Protein AF-A0A931P9I8-F1 (afdb_monomer_lite)

Sequence (130 aa):
MKKLKLADMLIGTLLILICTIMGLVKRNGQYIFTAYFIVGGWQLISMIAHLFLKKKYIRIPSRKTYEVILLILLATGLLCFGLAYLDIPIFWYYLYLMLFLPPLLAIFYHFICYKEYQLLAKKELIHLKN

Secondary structure (DSSP, 8-state):
-HHHHHHHHHHHHHHHHHHHHHHHHH--HHHHHHHHHHHHHHHHHHHHHHHHTGGGSPPPHHHHHHHHHHHHHHHHHHHHHHHHTTT-THHHHHHHHTTTHHHHHHHHHHHHHHHHHHHHHHHHHHTT--

Structure (mmCIF, N/CA/C/O backbone):
data_AF-A0A931P9I8-F1
#
_entry.id   AF-A0A931P9I8-F1
#
loop_
_atom_site.group_PDB
_atom_site.id
_atom_site.type_symbol
_atom_site.label_atom_id
_atom_site.label_alt_id
_atom_site.label_comp_id
_atom_site.label_asym_id
_atom_site.label_entity_id
_atom_site.label_seq_id
_atom_site.pdbx_PDB_ins_code
_atom_site.Cartn_x
_atom_site.Cartn_y
_atom_site.Cartn_z
_atom_site.occupancy
_atom_site.B_iso_or_equiv
_atom_site.auth_seq_id
_atom_site.auth_comp_id
_atom_site.auth_asym_id
_atom_site.auth_atom_id
_atom_site.pdbx_PDB_model_num
ATOM 1 N N . MET A 1 1 ? -18.088 -0.280 10.637 1.00 68.06 1 MET A N 1
ATOM 2 C CA . MET A 1 1 ? -16.605 -0.218 10.654 1.00 68.06 1 MET A CA 1
ATOM 3 C C . MET A 1 1 ? -15.946 -1.591 10.634 1.00 68.06 1 MET A C 1
ATOM 5 O O . MET A 1 1 ? -15.088 -1.791 9.791 1.00 68.06 1 MET A O 1
ATOM 9 N N . LYS A 1 2 ? -16.361 -2.555 11.474 1.00 74.00 2 LYS A N 1
ATOM 10 C CA . LYS A 1 2 ? -15.861 -3.944 11.399 1.00 74.00 2 LYS A CA 1
ATOM 11 C C . LYS A 1 2 ? -16.052 -4.578 10.020 1.00 74.00 2 LYS A C 1
ATOM 13 O O . LYS A 1 2 ? -15.088 -5.051 9.445 1.00 74.00 2 LYS A O 1
ATOM 18 N N . LYS A 1 3 ? -17.268 -4.481 9.465 1.00 81.19 3 LYS A N 1
ATOM 19 C CA . LYS A 1 3 ? -17.589 -4.967 8.111 1.00 81.19 3 LYS A CA 1
ATOM 20 C C . LYS A 1 3 ? -16.714 -4.330 7.027 1.00 81.19 3 LYS A C 1
ATOM 22 O O . LYS A 1 3 ? -16.295 -5.027 6.125 1.00 81.19 3 LYS A O 1
ATOM 27 N N . LEU A 1 4 ? -16.402 -3.035 7.152 1.00 82.00 4 LEU A N 1
ATOM 28 C CA . LEU A 1 4 ? -15.550 -2.324 6.194 1.00 82.00 4 LEU A CA 1
ATOM 29 C C . LEU A 1 4 ? -14.091 -2.784 6.291 1.00 82.00 4 LEU A C 1
ATOM 31 O O . LEU A 1 4 ? -13.494 -3.071 5.267 1.00 82.00 4 LEU A O 1
ATOM 35 N N . LYS A 1 5 ? -13.540 -2.934 7.505 1.00 81.56 5 LYS A N 1
ATOM 36 C CA . LYS A 1 5 ? -12.187 -3.488 7.696 1.00 81.56 5 LYS A CA 1
ATOM 37 C C . LYS A 1 5 ? -12.086 -4.939 7.250 1.00 81.56 5 LYS A C 1
ATOM 39 O O . LYS A 1 5 ? -11.100 -5.316 6.637 1.00 81.56 5 LYS A O 1
ATOM 44 N N . LEU A 1 6 ? -13.108 -5.737 7.548 1.00 84.62 6 LEU A N 1
ATOM 45 C CA . LEU A 1 6 ? -13.178 -7.124 7.117 1.00 84.62 6 LEU A CA 1
ATOM 46 C C . LEU A 1 6 ? -13.259 -7.213 5.589 1.00 84.62 6 LEU A C 1
ATOM 48 O O . LEU A 1 6 ? -12.488 -7.953 4.998 1.00 84.62 6 LEU A O 1
ATOM 52 N N . ALA A 1 7 ? -14.136 -6.428 4.956 1.00 87.50 7 ALA A N 1
ATOM 53 C CA . ALA A 1 7 ? -14.240 -6.359 3.501 1.00 87.50 7 ALA A CA 1
ATOM 54 C C . ALA A 1 7 ? -12.915 -5.923 2.870 1.00 87.50 7 ALA A C 1
ATOM 56 O O . ALA A 1 7 ? -12.455 -6.555 1.933 1.00 87.50 7 ALA A O 1
ATOM 57 N N . ASP A 1 8 ? -12.265 -4.902 3.419 1.00 87.50 8 ASP A N 1
ATOM 58 C CA . ASP A 1 8 ? -10.979 -4.417 2.932 1.00 87.50 8 ASP A CA 1
ATOM 59 C C . ASP A 1 8 ? -9.850 -5.453 3.076 1.00 87.50 8 ASP A C 1
ATOM 61 O O . ASP A 1 8 ? -9.088 -5.671 2.136 1.00 87.50 8 ASP A O 1
ATOM 65 N N . MET A 1 9 ? -9.785 -6.157 4.211 1.00 87.19 9 MET A N 1
ATOM 66 C CA . MET A 1 9 ? -8.858 -7.276 4.398 1.00 87.19 9 MET A CA 1
ATOM 67 C C . MET A 1 9 ? -9.132 -8.404 3.402 1.00 87.19 9 MET A C 1
ATOM 69 O O . MET A 1 9 ? -8.193 -8.897 2.786 1.00 87.19 9 MET A O 1
ATOM 73 N N . LEU A 1 10 ? -10.396 -8.802 3.230 1.00 90.25 10 LEU A N 1
ATOM 74 C CA . LEU A 1 10 ? -10.786 -9.885 2.326 1.00 90.25 10 LEU A CA 1
ATOM 75 C C . LEU A 1 10 ? -10.510 -9.527 0.866 1.00 90.25 10 LEU A C 1
ATOM 77 O O . LEU A 1 10 ? -9.894 -10.320 0.162 1.00 90.25 10 LEU A O 1
ATOM 81 N N . ILE A 1 11 ? -10.917 -8.335 0.422 1.00 91.56 11 ILE A N 1
ATOM 82 C CA . ILE A 1 11 ? -10.667 -7.851 -0.940 1.00 91.56 11 ILE A CA 1
ATOM 83 C C . ILE A 1 11 ? -9.161 -7.752 -1.178 1.00 91.56 11 ILE A C 1
ATOM 85 O O . ILE A 1 11 ? -8.683 -8.268 -2.182 1.00 91.56 11 ILE A O 1
ATOM 89 N N . GLY A 1 12 ? -8.397 -7.179 -0.244 1.00 89.88 12 GLY A N 1
ATOM 90 C CA . GLY A 1 12 ? -6.941 -7.101 -0.357 1.00 89.88 12 GLY A CA 1
ATOM 91 C C . GLY A 1 12 ? -6.285 -8.480 -0.477 1.00 89.88 12 GLY A C 1
ATOM 92 O O . GLY A 1 12 ? -5.467 -8.696 -1.369 1.00 89.88 12 GLY A O 1
ATOM 93 N N . THR A 1 13 ? -6.676 -9.438 0.366 1.00 89.62 13 THR A N 1
ATOM 94 C CA . THR A 1 13 ? -6.157 -10.813 0.313 1.00 89.62 13 THR A CA 1
ATOM 95 C C . THR A 1 13 ? -6.543 -11.528 -0.984 1.00 89.62 13 THR A C 1
ATOM 97 O O . THR A 1 13 ? -5.692 -12.180 -1.589 1.00 89.62 13 THR A O 1
ATOM 100 N N . LEU A 1 14 ? -7.789 -11.383 -1.442 1.00 92.56 14 LEU A N 1
ATOM 101 C CA . LEU A 1 14 ? -8.260 -11.964 -2.703 1.00 92.56 14 LEU A CA 1
ATOM 102 C C . LEU A 1 14 ? -7.532 -11.366 -3.907 1.00 92.56 14 LEU A C 1
ATOM 104 O O . LEU A 1 14 ? -7.100 -12.116 -4.778 1.00 92.56 14 LEU A O 1
ATOM 108 N N . LEU A 1 15 ? -7.348 -10.044 -3.941 1.00 91.44 15 LEU A N 1
ATOM 109 C CA . LEU A 1 15 ? -6.610 -9.369 -5.007 1.00 91.44 15 LEU A CA 1
ATOM 110 C C . LEU A 1 15 ? -5.173 -9.877 -5.088 1.00 91.44 15 LEU A C 1
ATOM 112 O O . LEU A 1 15 ? -4.728 -10.214 -6.181 1.00 91.44 15 LEU A O 1
ATOM 116 N N . ILE A 1 16 ? -4.475 -9.990 -3.954 1.00 90.44 16 ILE A N 1
ATOM 117 C CA . ILE A 1 16 ? -3.107 -10.526 -3.914 1.00 90.44 16 ILE A CA 1
ATOM 118 C C . ILE A 1 16 ? -3.085 -11.964 -4.443 1.00 90.44 16 ILE A C 1
ATOM 120 O O . ILE A 1 16 ? -2.317 -12.253 -5.353 1.00 90.44 16 ILE A O 1
ATOM 124 N N . LEU A 1 17 ? -3.960 -12.844 -3.943 1.00 91.06 17 LEU A N 1
ATOM 125 C CA . LEU A 1 17 ? -4.025 -14.246 -4.376 1.00 91.06 17 LEU A CA 1
ATOM 126 C C . LEU A 1 17 ? -4.288 -14.383 -5.878 1.00 91.06 17 LEU A C 1
ATOM 128 O O . LEU A 1 17 ? -3.538 -15.068 -6.571 1.00 91.06 17 LEU A O 1
ATOM 132 N N . ILE A 1 18 ? -5.329 -13.719 -6.386 1.00 91.25 18 ILE A N 1
ATOM 133 C CA . ILE A 1 18 ? -5.708 -13.775 -7.803 1.00 91.25 18 ILE A CA 1
ATOM 134 C C . ILE A 1 18 ? -4.563 -13.249 -8.669 1.00 91.25 18 ILE A C 1
ATOM 136 O O . ILE A 1 18 ? -4.162 -13.910 -9.625 1.00 91.25 18 ILE A O 1
ATOM 140 N N . CYS A 1 19 ? -3.992 -12.099 -8.309 1.00 89.00 19 CYS A N 1
ATOM 141 C CA . CYS A 1 19 ? -2.889 -11.492 -9.043 1.00 89.00 19 CYS A CA 1
ATOM 142 C C . CYS A 1 19 ? -1.638 -12.381 -9.062 1.00 89.00 19 CYS A C 1
ATOM 144 O O . CYS A 1 19 ? -1.020 -12.548 -10.115 1.00 89.00 19 CYS A O 1
ATOM 146 N N . THR A 1 20 ? -1.279 -12.991 -7.929 1.00 86.94 20 THR A N 1
ATOM 147 C CA . THR A 1 20 ? -0.145 -13.920 -7.840 1.00 86.94 20 THR A CA 1
ATOM 148 C C . THR A 1 20 ? -0.382 -15.162 -8.696 1.00 86.94 20 THR A C 1
ATOM 150 O O . THR A 1 20 ? 0.490 -15.526 -9.485 1.00 86.94 20 THR A O 1
ATOM 153 N N . ILE A 1 21 ? -1.562 -15.783 -8.609 1.00 90.12 21 ILE A N 1
ATOM 154 C CA . ILE A 1 21 ? -1.907 -16.962 -9.419 1.00 90.12 21 ILE A CA 1
ATOM 155 C C . ILE A 1 21 ? -1.862 -16.614 -10.910 1.00 90.12 21 ILE A C 1
ATOM 157 O O . ILE A 1 21 ? -1.233 -17.327 -11.691 1.00 90.12 21 ILE A O 1
ATOM 161 N N . MET A 1 22 ? -2.470 -15.496 -11.316 1.00 88.19 22 MET A N 1
ATOM 162 C CA . MET A 1 22 ? -2.462 -15.052 -12.712 1.00 88.19 22 MET A CA 1
ATOM 163 C C . MET A 1 22 ? -1.043 -14.802 -13.231 1.00 88.19 22 MET A C 1
ATOM 165 O O . MET A 1 22 ? -0.721 -15.237 -14.339 1.00 88.19 22 MET A O 1
ATOM 169 N N . GLY A 1 23 ? -0.188 -14.155 -12.433 1.00 85.69 23 GLY A N 1
ATOM 170 C CA . GLY A 1 23 ? 1.216 -13.926 -12.777 1.00 85.69 23 GLY A CA 1
ATOM 171 C C . GLY A 1 23 ? 1.990 -15.230 -12.988 1.00 85.69 23 GLY A C 1
ATOM 172 O O . GLY A 1 23 ? 2.711 -15.365 -13.978 1.00 85.69 23 GLY A O 1
ATOM 173 N N . LEU A 1 24 ? 1.784 -16.221 -12.114 1.00 86.25 24 LEU A N 1
ATOM 174 C CA . LEU A 1 24 ? 2.440 -17.530 -12.202 1.00 86.25 24 LEU A CA 1
ATOM 175 C C . LEU A 1 24 ? 1.946 -18.375 -13.386 1.00 86.25 24 LEU A C 1
ATOM 177 O O . LEU A 1 24 ? 2.750 -19.062 -14.019 1.00 86.25 24 LEU A O 1
ATOM 181 N N . VAL A 1 25 ? 0.648 -18.321 -13.703 1.00 90.94 25 VAL A N 1
ATOM 182 C CA . VAL A 1 25 ? 0.042 -19.104 -14.795 1.00 90.94 25 VAL A CA 1
ATOM 183 C C . VAL A 1 25 ? 0.383 -18.517 -16.162 1.00 90.94 25 VAL A C 1
ATOM 185 O O . VAL A 1 25 ? 0.758 -19.254 -17.071 1.00 90.94 25 VAL A O 1
ATOM 188 N N . LYS A 1 26 ? 0.250 -17.196 -16.336 1.00 88.81 26 LYS A N 1
ATOM 189 C CA . LYS A 1 26 ? 0.452 -16.550 -17.643 1.00 88.81 26 LYS A CA 1
ATOM 190 C C . LYS A 1 26 ? 1.925 -16.293 -17.967 1.00 88.81 26 LYS A C 1
ATOM 192 O O . LYS A 1 26 ? 2.235 -16.138 -19.143 1.00 88.81 26 LYS A O 1
ATOM 197 N N . ARG A 1 27 ? 2.812 -16.239 -16.957 1.00 82.50 27 ARG A N 1
ATOM 198 C CA . ARG A 1 27 ? 4.274 -16.027 -17.085 1.00 82.50 27 ARG A CA 1
ATOM 199 C C . ARG A 1 27 ? 4.676 -14.864 -18.008 1.00 82.50 27 ARG A C 1
ATOM 201 O O . ARG A 1 27 ? 5.750 -14.874 -18.596 1.00 82.50 27 ARG A O 1
ATOM 208 N N . ASN A 1 28 ? 3.816 -13.858 -18.137 1.00 84.44 28 ASN A N 1
ATOM 209 C CA . ASN A 1 28 ? 4.058 -12.666 -18.941 1.00 84.44 28 ASN A CA 1
ATOM 210 C C . ASN A 1 28 ? 4.156 -11.460 -17.996 1.00 84.44 28 ASN A C 1
ATOM 212 O O . ASN A 1 28 ? 3.278 -11.246 -17.155 1.00 84.44 28 ASN A O 1
ATOM 216 N N . GLY A 1 29 ? 5.231 -10.679 -18.146 1.00 80.62 29 GLY A N 1
ATOM 217 C CA . GLY A 1 29 ? 5.532 -9.513 -17.315 1.00 80.62 29 GLY A CA 1
ATOM 218 C C . GLY A 1 29 ? 4.425 -8.455 -17.294 1.00 80.62 29 GLY A C 1
ATOM 219 O O . GLY A 1 29 ? 4.253 -7.791 -16.274 1.00 80.62 29 GLY A O 1
ATOM 220 N N . GLN A 1 30 ? 3.605 -8.355 -18.347 1.00 86.69 30 GLN A N 1
ATOM 221 C CA . GLN A 1 30 ? 2.449 -7.451 -18.368 1.00 86.69 30 GLN A CA 1
ATOM 222 C C . GLN A 1 30 ? 1.446 -7.761 -17.252 1.00 86.69 30 GLN A C 1
ATOM 224 O O . GLN A 1 30 ? 0.977 -6.843 -16.588 1.00 86.69 30 GLN A O 1
ATOM 229 N N . TYR A 1 31 ? 1.162 -9.039 -16.979 1.00 85.56 31 TYR A N 1
ATOM 230 C CA . TYR A 1 31 ? 0.220 -9.415 -15.917 1.00 85.56 31 TYR A CA 1
ATOM 231 C C . TYR A 1 31 ? 0.768 -9.102 -14.527 1.00 85.56 31 TYR A C 1
ATOM 233 O O . TYR A 1 31 ? 0.004 -8.719 -13.645 1.00 85.56 31 TYR A O 1
ATOM 241 N N . ILE A 1 32 ? 2.085 -9.228 -14.339 1.00 83.75 32 ILE A N 1
ATOM 242 C CA . ILE A 1 32 ? 2.751 -8.834 -13.093 1.00 83.75 32 ILE A CA 1
ATOM 243 C C . ILE A 1 32 ? 2.612 -7.321 -12.910 1.00 83.75 32 ILE A C 1
ATOM 245 O O . ILE A 1 32 ? 2.190 -6.867 -11.851 1.00 83.75 32 ILE A O 1
ATOM 249 N N . PHE A 1 33 ? 2.877 -6.533 -13.951 1.00 85.62 33 PHE A N 1
ATOM 250 C CA . PHE A 1 33 ? 2.725 -5.080 -13.896 1.00 85.62 33 PHE A CA 1
ATOM 251 C C . PHE A 1 33 ? 1.281 -4.650 -13.589 1.00 85.62 33 PHE A C 1
ATOM 253 O O . PHE A 1 33 ? 1.048 -3.837 -12.693 1.00 85.62 33 PHE A O 1
ATOM 260 N N . THR A 1 34 ? 0.294 -5.243 -14.267 1.00 87.75 34 THR A N 1
ATOM 261 C CA . THR A 1 34 ? -1.129 -4.991 -13.998 1.00 87.75 34 THR A CA 1
ATOM 262 C C . THR A 1 34 ? -1.511 -5.372 -12.566 1.00 87.75 34 THR A C 1
ATOM 264 O O . THR A 1 34 ? -2.218 -4.617 -11.902 1.00 87.75 34 THR A O 1
ATOM 267 N N . ALA A 1 35 ? -1.005 -6.496 -12.055 1.00 88.12 35 ALA A N 1
ATOM 268 C CA . ALA A 1 35 ? -1.204 -6.914 -10.670 1.00 88.12 35 ALA A CA 1
ATOM 269 C C . ALA A 1 35 ? -0.697 -5.873 -9.660 1.00 88.12 35 ALA A C 1
ATOM 271 O O . ALA A 1 35 ? -1.414 -5.542 -8.714 1.00 88.12 35 ALA A O 1
ATOM 272 N N . TYR A 1 36 ? 0.498 -5.313 -9.878 1.00 87.00 36 TYR A N 1
ATOM 273 C CA . TYR A 1 36 ? 1.042 -4.247 -9.030 1.00 87.00 36 TYR A CA 1
ATOM 274 C C . TYR A 1 36 ? 0.141 -3.012 -9.009 1.00 87.00 36 TYR A C 1
ATOM 276 O O . TYR A 1 36 ? -0.147 -2.483 -7.935 1.00 87.00 36 TYR A O 1
ATOM 284 N N . PHE A 1 37 ? -0.356 -2.587 -10.172 1.00 88.38 37 PHE A N 1
ATOM 285 C CA . PHE A 1 37 ? -1.274 -1.452 -10.267 1.00 88.38 37 PHE A CA 1
ATOM 286 C C . PHE A 1 37 ? -2.601 -1.704 -9.552 1.00 88.38 37 PHE A C 1
ATOM 288 O O . PHE A 1 37 ? -3.080 -0.831 -8.829 1.00 88.38 37 PHE A O 1
ATOM 295 N N . ILE A 1 38 ? -3.185 -2.892 -9.713 1.00 91.12 38 ILE A N 1
ATOM 296 C CA . ILE A 1 38 ? -4.464 -3.238 -9.083 1.00 91.12 38 ILE A CA 1
ATOM 297 C C . ILE A 1 38 ? -4.312 -3.314 -7.560 1.00 91.12 38 ILE A C 1
ATOM 299 O O . ILE A 1 38 ? -5.069 -2.671 -6.831 1.00 91.12 38 ILE A O 1
ATOM 303 N N . VAL A 1 39 ? -3.326 -4.069 -7.064 1.00 90.88 39 VAL A N 1
ATOM 304 C CA . VAL A 1 39 ? -3.115 -4.254 -5.619 1.00 90.88 39 VAL A CA 1
ATOM 305 C C . VAL A 1 39 ? -2.686 -2.940 -4.961 1.00 90.88 39 VAL A C 1
ATOM 307 O O . VAL A 1 39 ? -3.249 -2.559 -3.934 1.00 90.88 39 VAL A O 1
ATOM 310 N N . GLY A 1 40 ? -1.738 -2.214 -5.559 1.00 88.62 40 GLY A N 1
ATOM 311 C CA . GLY A 1 40 ? -1.272 -0.922 -5.049 1.00 88.62 40 GLY A CA 1
ATOM 312 C C . GLY A 1 40 ? -2.349 0.165 -5.111 1.00 88.62 40 GLY A C 1
ATOM 313 O O . GLY A 1 40 ? -2.536 0.915 -4.152 1.00 88.62 40 GLY A O 1
ATOM 314 N N . GLY A 1 41 ? -3.129 0.209 -6.194 1.00 89.81 41 GLY A N 1
ATOM 315 C CA . GLY A 1 41 ? -4.276 1.107 -6.324 1.00 89.81 41 GLY A CA 1
ATOM 316 C C . GLY A 1 41 ? -5.331 0.842 -5.252 1.00 89.81 41 GLY A C 1
ATOM 317 O O . GLY A 1 41 ? -5.799 1.780 -4.602 1.00 89.81 41 GLY A O 1
ATOM 318 N N . TRP A 1 42 ? -5.643 -0.430 -4.983 1.00 92.00 42 TRP A N 1
ATOM 319 C CA . TRP A 1 42 ? -6.546 -0.795 -3.891 1.00 92.00 42 TRP A CA 1
ATOM 320 C C . TRP A 1 42 ? -6.017 -0.346 -2.522 1.00 92.00 42 TRP A C 1
ATOM 322 O O . TRP A 1 42 ? -6.774 0.219 -1.732 1.00 92.00 42 TRP A O 1
ATOM 332 N N . GLN A 1 43 ? -4.719 -0.520 -2.246 1.00 89.62 43 GLN A N 1
ATOM 333 C CA . GLN A 1 43 ? -4.100 -0.048 -0.999 1.00 89.62 43 GLN A CA 1
ATOM 334 C C . GLN A 1 43 ? -4.248 1.468 -0.813 1.00 89.62 43 GLN A C 1
ATOM 336 O O . GLN A 1 43 ? -4.573 1.916 0.290 1.00 89.62 43 GLN A O 1
ATOM 341 N N . LEU A 1 44 ? -4.062 2.258 -1.875 1.00 89.25 44 LEU A N 1
ATOM 342 C CA . LEU A 1 44 ? -4.240 3.714 -1.843 1.00 89.25 44 LEU A CA 1
ATOM 343 C C . LEU A 1 44 ? -5.701 4.112 -1.614 1.00 89.25 44 LEU A C 1
ATOM 345 O O . LEU A 1 44 ? -5.982 4.929 -0.735 1.00 89.25 44 LEU A O 1
ATOM 349 N N . ILE A 1 45 ? -6.641 3.511 -2.349 1.00 91.69 45 ILE A N 1
ATOM 350 C CA . ILE A 1 45 ? -8.081 3.769 -2.183 1.00 91.69 45 ILE A CA 1
ATOM 351 C C . ILE A 1 45 ? -8.512 3.435 -0.755 1.00 91.69 45 ILE A C 1
ATOM 353 O O . ILE A 1 45 ? -9.191 4.225 -0.095 1.00 91.69 45 ILE A O 1
ATOM 357 N N . SER A 1 46 ? -8.070 2.286 -0.249 1.00 88.62 46 SER A N 1
ATOM 358 C CA . SER A 1 46 ? -8.366 1.842 1.104 1.00 88.62 46 SER A CA 1
ATOM 359 C C . SER A 1 46 ? -7.792 2.783 2.164 1.00 88.62 46 SER A C 1
ATOM 361 O O . SER A 1 46 ? -8.488 3.155 3.117 1.00 88.62 46 SER A O 1
ATOM 363 N N . MET A 1 47 ? -6.549 3.238 1.983 1.00 87.56 47 MET A N 1
ATOM 364 C CA . MET A 1 47 ? -5.928 4.241 2.845 1.00 87.56 47 MET A CA 1
ATOM 365 C C . MET A 1 47 ? -6.766 5.525 2.890 1.00 87.56 47 MET A C 1
ATOM 367 O O . MET A 1 47 ? -7.092 6.009 3.977 1.00 87.56 47 MET A O 1
ATOM 371 N N . ILE A 1 48 ? -7.163 6.045 1.727 1.00 88.81 48 ILE A N 1
ATOM 372 C CA . ILE A 1 48 ? -7.976 7.261 1.602 1.00 88.81 48 ILE A CA 1
ATOM 373 C C . ILE A 1 48 ? -9.334 7.081 2.296 1.00 88.81 48 ILE A C 1
ATOM 375 O O . ILE A 1 48 ? -9.722 7.915 3.119 1.00 88.81 48 ILE A O 1
ATOM 379 N N . ALA A 1 49 ? -10.026 5.965 2.059 1.00 87.75 49 ALA A N 1
ATOM 380 C CA . ALA A 1 49 ? -11.292 5.656 2.723 1.00 87.75 49 ALA A CA 1
ATOM 381 C C . ALA A 1 49 ? -11.151 5.657 4.260 1.00 87.75 49 ALA A C 1
ATOM 383 O O . ALA A 1 49 ? -11.996 6.195 4.983 1.00 87.75 49 ALA A O 1
ATOM 384 N N . HIS A 1 50 ? -10.049 5.114 4.780 1.00 83.19 50 HIS A N 1
ATOM 385 C CA . HIS A 1 50 ? -9.767 5.087 6.215 1.00 83.19 50 HIS A CA 1
ATOM 386 C C . HIS A 1 50 ? -9.363 6.444 6.807 1.00 83.19 50 HIS A C 1
ATOM 388 O O . HIS A 1 50 ? -9.592 6.661 8.005 1.00 83.19 50 HIS A O 1
ATOM 394 N N . LEU A 1 51 ? -8.795 7.353 6.009 1.00 83.56 51 LEU A N 1
ATOM 395 C CA . LEU A 1 51 ? -8.513 8.732 6.418 1.00 83.56 51 LEU A CA 1
ATOM 396 C C . LEU A 1 51 ? -9.810 9.517 6.642 1.00 83.56 51 LEU A C 1
ATOM 398 O O . LEU A 1 51 ? -9.965 10.144 7.693 1.00 83.56 51 LEU A O 1
ATOM 402 N N . PHE A 1 52 ? -10.782 9.406 5.733 1.00 84.44 52 PHE A N 1
ATOM 403 C CA . PHE A 1 52 ? -12.089 10.060 5.888 1.00 84.44 52 PHE A CA 1
ATOM 404 C C . PHE A 1 52 ? -12.898 9.511 7.072 1.00 84.44 52 PHE A C 1
ATOM 406 O O . PHE A 1 52 ? -13.672 10.230 7.703 1.00 84.44 52 PHE A O 1
ATOM 413 N N 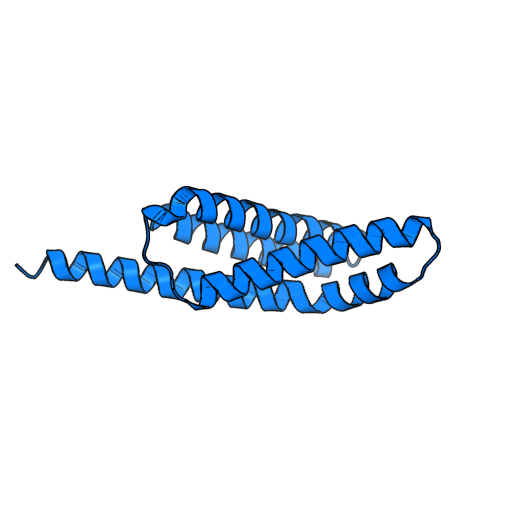. LEU A 1 53 ? -12.682 8.246 7.438 1.00 82.19 53 LEU A N 1
ATOM 414 C CA . LEU A 1 53 ? -13.390 7.592 8.541 1.00 82.19 53 LEU A CA 1
ATOM 415 C C . LEU A 1 53 ? -12.638 7.652 9.883 1.00 82.19 53 LEU A C 1
ATOM 417 O O . LEU A 1 53 ? -13.079 7.021 10.846 1.00 82.19 53 LEU A O 1
ATOM 421 N N . LYS A 1 54 ? -11.536 8.414 9.986 1.00 71.81 54 LYS A N 1
ATOM 422 C CA . LYS A 1 54 ? -10.625 8.455 11.152 1.00 71.81 54 LYS A CA 1
ATOM 423 C C . LYS A 1 54 ? -11.323 8.689 12.498 1.00 71.81 54 LYS A C 1
ATOM 425 O O . LYS A 1 54 ? -10.897 8.131 13.502 1.00 71.81 54 LYS A O 1
ATOM 430 N N . LYS A 1 55 ? -12.414 9.465 12.531 1.00 67.19 55 LYS A N 1
ATOM 431 C CA . LYS A 1 55 ? -13.182 9.746 13.763 1.00 67.19 55 LYS A CA 1
ATOM 432 C C . LYS A 1 55 ? -14.016 8.554 14.268 1.00 67.19 55 LYS A C 1
ATOM 434 O O . LYS A 1 55 ? -14.527 8.611 15.379 1.00 67.19 55 LYS A O 1
ATOM 439 N N . LYS A 1 56 ? -14.178 7.485 13.476 1.00 69.62 56 LYS A N 1
ATOM 440 C CA . LYS A 1 56 ? -15.105 6.370 13.759 1.00 69.62 56 LYS A CA 1
ATOM 441 C C . LYS A 1 56 ? -14.427 5.069 14.223 1.00 69.62 56 LYS A C 1
ATOM 443 O O . LYS A 1 56 ? -15.110 4.050 14.316 1.00 69.62 56 LYS A O 1
ATOM 448 N N . TYR A 1 57 ? -13.113 5.039 14.477 1.00 72.50 57 TYR A N 1
ATOM 449 C CA . TYR A 1 57 ? -12.429 3.811 14.914 1.00 72.50 57 TYR A CA 1
ATOM 450 C C . TYR A 1 57 ? -11.177 4.044 15.770 1.00 72.50 57 TYR A C 1
ATOM 452 O O . TYR A 1 57 ? -10.572 5.111 15.752 1.00 72.50 57 TYR A O 1
ATOM 460 N N . ILE A 1 58 ? -10.783 2.998 16.503 1.00 75.50 58 ILE A N 1
ATOM 461 C CA . ILE A 1 58 ? -9.544 2.955 17.286 1.00 75.50 58 ILE A CA 1
ATOM 462 C C . ILE A 1 58 ? -8.382 2.751 16.323 1.00 75.50 58 ILE A C 1
ATOM 464 O O . ILE A 1 58 ? -8.308 1.727 15.637 1.00 75.50 58 ILE A O 1
ATOM 468 N N . ARG A 1 59 ? -7.499 3.742 16.269 1.00 78.44 59 ARG A N 1
ATOM 469 C CA . ARG A 1 59 ? -6.351 3.771 15.375 1.00 78.44 59 ARG A CA 1
ATOM 470 C C . ARG A 1 59 ? -5.107 3.361 16.149 1.00 78.44 59 ARG A C 1
ATOM 472 O O . ARG A 1 59 ? -4.770 4.002 17.142 1.00 78.44 59 ARG A O 1
ATOM 479 N N . ILE A 1 60 ? -4.431 2.306 15.703 1.00 87.44 60 ILE A N 1
ATOM 480 C CA . ILE A 1 60 ? -3.154 1.917 16.314 1.00 87.44 60 ILE A CA 1
ATOM 481 C C . ILE A 1 60 ? -2.021 2.826 15.807 1.00 87.44 60 ILE A C 1
ATOM 483 O O . ILE A 1 60 ? -2.084 3.289 14.662 1.00 87.44 60 ILE A O 1
ATOM 487 N N . PRO A 1 61 ? -0.971 3.087 16.611 1.00 86.19 61 PRO A N 1
ATOM 488 C CA . PRO A 1 61 ? 0.124 3.978 16.217 1.00 86.19 61 PRO A CA 1
ATOM 489 C C . PRO A 1 61 ? 0.790 3.584 14.891 1.00 86.19 61 PRO A C 1
ATOM 491 O O . PRO A 1 61 ? 1.059 4.446 14.054 1.00 86.19 61 PRO A O 1
ATOM 494 N N . SER A 1 62 ? 0.950 2.280 14.644 1.00 89.44 62 SER A N 1
ATOM 495 C CA . SER A 1 62 ? 1.548 1.728 13.420 1.00 89.44 62 SER A CA 1
ATOM 496 C C . SER A 1 62 ? 0.792 2.086 12.136 1.00 89.44 62 SER A C 1
ATOM 498 O O . SER A 1 62 ? 1.409 2.145 11.073 1.00 89.44 62 SER A O 1
ATOM 500 N N . ARG A 1 63 ? -0.506 2.422 12.207 1.00 89.00 63 ARG A N 1
ATOM 501 C CA . ARG A 1 63 ? -1.264 2.907 11.041 1.00 89.00 63 ARG A CA 1
ATOM 502 C C . ARG A 1 63 ? -0.748 4.254 10.539 1.00 89.00 63 ARG A C 1
ATOM 504 O O . ARG A 1 63 ? -0.728 4.482 9.337 1.00 89.00 63 ARG A O 1
ATOM 511 N N . LYS A 1 64 ? -0.298 5.147 11.432 1.00 88.94 64 LYS A N 1
ATOM 512 C CA . LYS A 1 64 ? 0.322 6.418 11.015 1.00 88.94 64 LYS A CA 1
ATOM 513 C C . LYS A 1 64 ? 1.624 6.166 10.258 1.00 88.94 64 LYS A C 1
ATOM 515 O O . LYS A 1 64 ? 1.828 6.784 9.223 1.00 88.94 64 LYS A O 1
ATOM 520 N N . THR A 1 65 ? 2.453 5.243 10.736 1.00 91.38 65 THR A N 1
ATOM 521 C CA . THR A 1 65 ? 3.701 4.871 10.061 1.00 91.38 65 THR A CA 1
ATOM 522 C C . THR A 1 65 ? 3.433 4.300 8.670 1.00 91.38 65 THR A C 1
ATOM 524 O O . THR A 1 65 ? 4.052 4.742 7.712 1.00 91.38 65 THR A O 1
ATOM 527 N N . TYR A 1 66 ? 2.461 3.390 8.541 1.00 92.25 66 TYR A N 1
ATOM 528 C CA . TYR A 1 66 ? 2.044 2.844 7.246 1.00 92.25 66 TYR A CA 1
ATOM 529 C C . TYR A 1 66 ? 1.593 3.931 6.261 1.00 92.25 66 TYR A C 1
ATOM 531 O O . TYR A 1 66 ? 2.100 3.992 5.145 1.00 92.25 66 TYR A O 1
ATOM 539 N N . GLU A 1 67 ? 0.682 4.813 6.686 1.00 90.50 67 GLU A N 1
ATOM 540 C CA . GLU A 1 67 ? 0.175 5.910 5.849 1.00 90.50 67 GLU A CA 1
ATOM 541 C C . GLU A 1 67 ? 1.306 6.844 5.392 1.00 90.50 67 GLU A C 1
ATOM 543 O O . GLU A 1 67 ? 1.354 7.228 4.228 1.00 90.50 67 GLU A O 1
ATOM 548 N N . VAL A 1 68 ? 2.246 7.174 6.284 1.00 91.94 68 VAL A N 1
ATOM 549 C CA . VAL A 1 68 ? 3.407 8.013 5.949 1.00 91.94 68 VAL A CA 1
ATOM 550 C C . VAL A 1 68 ? 4.322 7.323 4.940 1.00 91.94 68 VAL A C 1
ATOM 552 O O . VAL A 1 68 ? 4.726 7.965 3.977 1.00 91.94 68 VAL A O 1
ATOM 555 N N . ILE A 1 69 ? 4.620 6.031 5.112 1.00 93.12 69 ILE A N 1
ATOM 556 C CA . ILE A 1 69 ? 5.447 5.285 4.151 1.00 93.12 69 ILE A CA 1
ATOM 557 C C . ILE A 1 69 ? 4.779 5.267 2.771 1.00 93.12 69 ILE A C 1
ATOM 559 O O . ILE A 1 69 ? 5.441 5.535 1.773 1.00 93.12 69 ILE A O 1
ATOM 563 N N . LEU A 1 70 ? 3.469 5.018 2.707 1.00 91.94 70 LEU A N 1
ATOM 564 C CA . LEU A 1 70 ? 2.715 5.043 1.450 1.00 91.94 70 LEU A CA 1
ATOM 565 C C . LEU A 1 70 ? 2.746 6.410 0.771 1.00 91.94 70 LEU A C 1
ATOM 567 O O . LEU A 1 70 ? 2.952 6.488 -0.438 1.00 91.94 70 LEU A O 1
ATOM 571 N N . LEU A 1 71 ? 2.572 7.485 1.541 1.00 92.19 71 LEU A N 1
ATOM 572 C CA . LEU A 1 71 ? 2.642 8.847 1.016 1.00 92.19 71 LEU A CA 1
ATOM 573 C C . LEU A 1 71 ? 4.042 9.192 0.510 1.00 92.19 71 LEU A C 1
ATOM 575 O O . LEU A 1 71 ? 4.160 9.788 -0.558 1.00 92.19 71 LEU A O 1
ATOM 579 N N . ILE A 1 72 ? 5.092 8.791 1.232 1.00 94.06 72 ILE A N 1
ATOM 580 C CA . ILE A 1 72 ? 6.478 8.962 0.782 1.00 94.06 72 ILE A CA 1
ATOM 581 C C . ILE A 1 72 ? 6.690 8.205 -0.526 1.00 94.06 72 ILE A C 1
ATOM 583 O O . ILE A 1 72 ? 7.220 8.785 -1.462 1.00 94.06 72 ILE A O 1
ATOM 587 N N . LEU A 1 73 ? 6.244 6.952 -0.625 1.00 92.75 73 LEU A N 1
ATOM 588 C CA . LEU A 1 73 ? 6.396 6.152 -1.842 1.00 92.75 73 LEU A CA 1
ATOM 589 C C . LEU A 1 73 ? 5.640 6.715 -3.039 1.00 92.75 73 LEU A C 1
ATOM 591 O O . LEU A 1 73 ? 6.143 6.658 -4.162 1.00 92.75 73 LEU A O 1
ATOM 595 N N . LEU A 1 74 ? 4.448 7.260 -2.808 1.00 91.50 74 LEU A N 1
ATOM 596 C CA . LEU A 1 74 ? 3.681 7.941 -3.841 1.00 91.50 74 LEU A CA 1
ATOM 597 C C . LEU A 1 74 ? 4.401 9.217 -4.296 1.00 91.50 74 LEU A C 1
ATOM 599 O O . LEU A 1 74 ? 4.584 9.424 -5.493 1.00 91.50 74 LEU A O 1
ATOM 603 N N . ALA A 1 75 ? 4.853 10.047 -3.352 1.00 94.12 75 ALA A N 1
ATOM 604 C CA . ALA A 1 75 ? 5.553 11.293 -3.648 1.00 94.12 75 ALA A CA 1
ATOM 605 C C . ALA A 1 75 ? 6.890 11.051 -4.365 1.00 94.12 75 ALA A C 1
ATOM 607 O O . ALA A 1 75 ? 7.181 11.716 -5.358 1.00 94.12 75 ALA A O 1
ATOM 608 N N . THR A 1 76 ? 7.684 10.075 -3.913 1.00 93.62 76 THR A N 1
ATOM 609 C CA . THR A 1 76 ? 8.941 9.702 -4.575 1.00 93.62 76 THR A CA 1
ATOM 610 C C . THR A 1 76 ? 8.688 9.106 -5.950 1.00 93.62 76 THR A C 1
ATOM 612 O O . THR A 1 76 ? 9.438 9.415 -6.867 1.00 93.62 76 THR A O 1
ATOM 615 N N . GLY A 1 77 ? 7.612 8.338 -6.135 1.00 91.69 77 GLY A N 1
ATOM 616 C CA . GLY A 1 77 ? 7.211 7.832 -7.447 1.00 91.69 77 GLY A CA 1
ATOM 617 C C . GLY A 1 77 ? 6.886 8.933 -8.440 1.00 91.69 77 GLY A C 1
ATOM 618 O O . GLY A 1 77 ? 7.412 8.927 -9.549 1.00 91.69 77 GLY A O 1
ATOM 619 N N . LEU A 1 78 ? 6.075 9.908 -8.025 1.00 92.00 78 LEU A N 1
ATOM 620 C CA . LEU A 1 78 ? 5.736 11.070 -8.851 1.00 92.00 78 LEU A CA 1
ATOM 621 C C . LEU A 1 78 ? 6.976 11.902 -9.193 1.00 92.00 78 LEU A C 1
ATOM 623 O O . LEU A 1 78 ? 7.145 12.307 -10.341 1.00 92.00 78 LEU A O 1
ATOM 627 N N . LEU A 1 79 ? 7.871 12.107 -8.223 1.00 93.88 79 LEU A N 1
ATOM 628 C CA . LEU A 1 79 ? 9.130 12.816 -8.441 1.00 93.88 79 LEU A CA 1
ATOM 629 C C . LEU A 1 79 ? 10.045 12.057 -9.412 1.00 93.88 79 LEU A C 1
ATOM 631 O O . LEU A 1 79 ? 10.531 12.645 -10.371 1.00 93.88 79 LEU A O 1
ATOM 635 N N . CYS A 1 80 ? 10.235 10.749 -9.218 1.00 92.31 80 CYS A N 1
ATOM 636 C CA . CYS A 1 80 ? 11.049 9.920 -10.109 1.00 92.31 80 CYS A CA 1
ATOM 637 C C . CYS A 1 80 ? 10.467 9.872 -11.527 1.00 92.31 80 CYS A C 1
ATOM 639 O O . CYS A 1 80 ? 11.224 9.908 -12.491 1.00 92.31 80 CYS A O 1
ATOM 641 N N . PHE A 1 81 ? 9.139 9.822 -11.660 1.00 88.81 81 PHE A N 1
ATOM 642 C CA . PHE A 1 81 ? 8.460 9.884 -12.953 1.00 88.81 81 PHE A CA 1
ATOM 643 C C . PHE A 1 81 ? 8.672 11.238 -13.645 1.00 88.81 81 PHE A C 1
ATOM 645 O O . PHE A 1 81 ? 8.965 11.274 -14.834 1.00 88.81 81 PHE A O 1
ATOM 652 N N . GLY A 1 82 ? 8.604 12.349 -12.904 1.00 90.38 82 GLY A N 1
ATOM 653 C CA . GLY A 1 82 ? 8.932 13.678 -13.430 1.00 90.38 82 GLY A CA 1
ATOM 654 C C . GLY A 1 82 ? 10.385 13.787 -13.902 1.00 90.38 82 GLY A C 1
ATOM 655 O O . GLY A 1 82 ? 10.643 14.307 -14.981 1.00 90.38 82 GLY A O 1
ATOM 656 N N . LEU A 1 83 ? 11.332 13.239 -13.136 1.00 90.38 83 LEU A N 1
ATOM 657 C CA . LEU A 1 83 ? 12.753 13.213 -13.504 1.00 90.38 83 LEU A CA 1
ATOM 658 C C . LEU A 1 83 ? 13.056 12.283 -14.687 1.00 90.38 83 LEU A C 1
ATOM 660 O O . LEU A 1 83 ? 14.045 12.501 -15.383 1.00 90.38 83 LEU A O 1
ATOM 664 N N . ALA A 1 84 ? 12.213 11.280 -14.950 1.00 88.44 84 ALA A N 1
ATOM 665 C CA . ALA A 1 84 ? 12.358 10.419 -16.121 1.00 88.44 84 ALA A CA 1
ATOM 666 C C . ALA A 1 84 ? 12.202 11.202 -17.437 1.00 88.44 84 ALA A C 1
ATOM 668 O O . ALA A 1 84 ? 12.858 10.861 -18.413 1.00 88.44 84 ALA A O 1
ATOM 669 N N . TYR A 1 85 ? 11.409 12.284 -17.456 1.00 87.50 85 TYR A N 1
ATOM 670 C CA . TYR A 1 85 ? 11.322 13.192 -18.612 1.00 87.50 85 TYR A CA 1
ATOM 671 C C . TYR A 1 85 ? 12.622 13.960 -18.886 1.00 87.50 85 TYR A C 1
ATOM 673 O O . TYR A 1 85 ? 12.774 14.528 -19.961 1.00 87.50 85 TYR A O 1
ATOM 681 N N . LEU A 1 86 ? 13.543 13.998 -17.919 1.00 89.31 86 LEU A N 1
ATOM 682 C CA . LEU A 1 86 ? 14.863 14.619 -18.041 1.00 89.31 86 LEU A CA 1
ATOM 683 C C . LEU A 1 86 ? 15.962 13.580 -18.335 1.00 89.31 86 LEU A C 1
ATOM 685 O O . LEU A 1 86 ? 17.134 13.857 -18.092 1.00 89.31 86 LEU A O 1
ATOM 689 N N . ASP A 1 87 ? 15.589 12.374 -18.780 1.00 87.62 87 ASP A N 1
ATOM 690 C CA . ASP A 1 87 ? 16.485 11.239 -19.056 1.00 87.62 87 ASP A CA 1
ATOM 691 C C . ASP A 1 87 ? 17.352 10.795 -17.859 1.00 87.62 87 ASP A C 1
ATOM 693 O O . ASP A 1 87 ? 18.382 10.132 -18.007 1.00 87.62 87 ASP A O 1
ATOM 697 N N . ILE A 1 88 ? 16.926 11.107 -16.630 1.00 86.62 88 ILE A N 1
ATOM 698 C CA . ILE A 1 88 ? 17.627 10.677 -15.416 1.00 86.62 88 ILE A CA 1
ATOM 699 C C . ILE A 1 88 ? 17.199 9.236 -15.074 1.00 86.62 88 ILE A C 1
ATOM 701 O O . ILE A 1 88 ? 16.020 8.990 -14.798 1.00 86.62 88 ILE A O 1
ATOM 705 N N . PRO A 1 89 ? 18.129 8.262 -14.969 1.00 88.12 89 PRO A N 1
ATOM 706 C CA . PRO A 1 89 ? 17.795 6.841 -14.809 1.00 88.12 89 PRO A CA 1
ATOM 707 C C . PRO A 1 89 ? 17.282 6.454 -13.407 1.00 88.12 89 PRO A C 1
ATOM 709 O O . PRO A 1 89 ? 17.084 5.272 -13.127 1.00 88.12 89 PRO A O 1
ATOM 712 N N . ILE A 1 90 ? 17.039 7.423 -12.516 1.00 90.25 90 ILE A N 1
ATOM 713 C CA . ILE A 1 90 ? 16.544 7.218 -11.140 1.00 90.25 90 ILE A CA 1
ATOM 714 C C . ILE A 1 90 ? 15.226 6.430 -11.110 1.00 90.25 90 ILE A C 1
ATOM 716 O O . ILE A 1 90 ? 14.993 5.642 -10.191 1.00 90.25 90 ILE A O 1
ATOM 720 N N . PHE A 1 91 ? 14.386 6.589 -12.133 1.00 89.06 91 PHE A N 1
ATOM 721 C CA . PHE A 1 91 ? 13.104 5.896 -12.223 1.00 89.06 91 PHE A CA 1
ATOM 722 C C . PHE A 1 91 ? 13.244 4.365 -12.230 1.00 89.06 91 PHE A C 1
ATOM 724 O O . PHE A 1 91 ? 12.455 3.677 -11.585 1.00 89.06 91 PHE A O 1
ATOM 731 N N . TRP A 1 92 ? 14.289 3.819 -12.860 1.00 88.00 92 TRP A N 1
ATOM 732 C CA . TRP A 1 92 ? 14.523 2.371 -12.891 1.00 88.00 92 TRP A CA 1
ATOM 733 C C . TRP A 1 92 ? 14.849 1.797 -11.509 1.00 88.00 92 TRP A C 1
ATOM 735 O O . TRP A 1 92 ? 14.343 0.735 -11.146 1.00 88.00 92 TRP A O 1
ATOM 745 N N . TYR A 1 93 ? 15.625 2.525 -10.703 1.00 91.50 93 TYR A N 1
ATOM 746 C CA . TYR A 1 93 ? 15.925 2.132 -9.324 1.00 91.50 93 TYR A CA 1
ATOM 747 C C . TYR A 1 93 ? 14.671 2.152 -8.445 1.00 91.50 93 TYR A C 1
ATOM 749 O O . TYR A 1 93 ? 14.462 1.243 -7.640 1.00 91.50 93 TYR A O 1
ATOM 757 N N . TYR A 1 94 ? 13.805 3.152 -8.632 1.00 91.62 94 TYR A N 1
ATOM 758 C CA . TYR A 1 94 ? 12.512 3.211 -7.954 1.00 91.62 94 TYR A CA 1
ATOM 759 C C . TYR A 1 94 ? 11.620 2.017 -8.322 1.00 91.62 94 TYR A C 1
ATOM 761 O O . TYR A 1 94 ? 11.066 1.368 -7.433 1.00 91.62 94 TYR A O 1
ATOM 769 N N . LEU A 1 95 ? 11.520 1.677 -9.612 1.00 89.00 95 LEU A N 1
ATOM 770 C CA . LEU A 1 95 ? 10.755 0.511 -10.065 1.00 89.00 95 LEU A CA 1
ATOM 771 C C . LEU A 1 95 ? 11.295 -0.796 -9.473 1.00 89.00 95 LEU A C 1
ATOM 773 O O . LEU A 1 95 ? 10.508 -1.644 -9.055 1.00 89.00 95 LEU A O 1
ATOM 777 N N . TYR A 1 96 ? 12.618 -0.945 -9.382 1.00 90.44 96 TYR A N 1
ATOM 778 C CA . TYR A 1 96 ? 13.233 -2.116 -8.759 1.00 90.44 96 TYR A CA 1
ATOM 779 C C . TYR A 1 96 ? 12.885 -2.224 -7.268 1.00 90.44 96 TYR A C 1
ATOM 781 O O . TYR A 1 96 ? 12.497 -3.290 -6.793 1.00 90.44 96 TYR A O 1
ATOM 789 N N . LEU A 1 97 ? 12.941 -1.112 -6.529 1.00 91.94 97 LEU A N 1
ATOM 790 C CA . LEU A 1 97 ? 12.527 -1.058 -5.122 1.00 91.94 97 LEU A CA 1
ATOM 791 C C . LEU A 1 97 ? 11.043 -1.432 -4.945 1.00 91.94 97 LEU A C 1
ATOM 793 O O . LEU A 1 97 ? 10.672 -2.136 -3.997 1.00 91.94 97 LEU A O 1
ATOM 797 N N . MET A 1 98 ? 10.201 -1.026 -5.897 1.00 90.12 98 MET A N 1
ATOM 798 C CA . MET A 1 98 ? 8.777 -1.352 -5.919 1.00 90.12 98 MET A CA 1
ATOM 799 C C . MET A 1 98 ? 8.459 -2.825 -6.189 1.00 90.12 98 MET A C 1
ATOM 801 O O . MET A 1 98 ? 7.319 -3.223 -5.983 1.00 90.12 98 MET A O 1
ATOM 805 N N . LEU A 1 99 ? 9.428 -3.669 -6.553 1.00 87.00 99 LEU A N 1
ATOM 806 C CA . LEU A 1 99 ? 9.208 -5.120 -6.628 1.00 87.00 99 LEU A CA 1
ATOM 807 C C . LEU A 1 99 ? 9.154 -5.795 -5.250 1.00 87.00 99 LEU A C 1
ATOM 809 O O . LEU A 1 99 ? 8.617 -6.891 -5.111 1.00 87.00 99 LEU A O 1
ATOM 813 N N . PHE A 1 100 ? 9.714 -5.162 -4.220 1.00 89.31 100 PHE A N 1
ATOM 814 C CA . PHE A 1 100 ? 9.856 -5.782 -2.898 1.00 89.31 100 PHE A CA 1
ATOM 815 C C . PHE A 1 100 ? 9.015 -5.084 -1.839 1.00 89.31 100 PHE A C 1
ATOM 817 O O . PHE A 1 100 ? 8.437 -5.729 -0.962 1.00 89.31 100 PHE A O 1
ATOM 824 N N . LEU A 1 101 ? 8.917 -3.759 -1.916 1.00 91.19 101 LEU A N 1
ATOM 825 C CA . LEU A 1 101 ? 8.310 -2.971 -0.853 1.00 91.19 101 LEU A CA 1
ATOM 826 C C . LEU A 1 101 ? 6.773 -3.096 -0.771 1.00 91.19 101 LEU A C 1
ATOM 82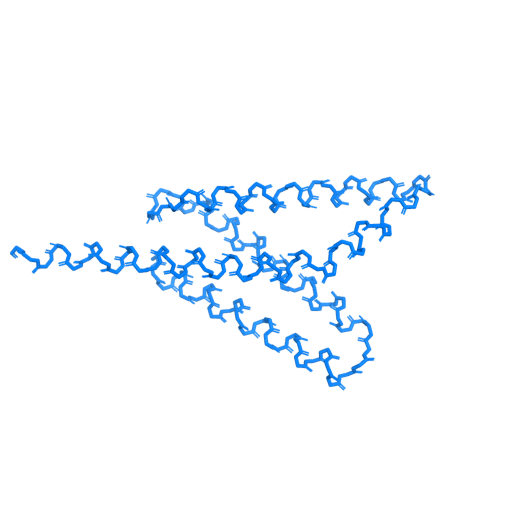8 O O . LEU A 1 101 ? 6.266 -3.267 0.340 1.00 91.19 101 LEU A O 1
ATOM 832 N N . PRO A 1 102 ? 6.004 -3.079 -1.880 1.00 88.81 102 PRO A N 1
ATOM 833 C CA . PRO A 1 102 ? 4.548 -3.225 -1.836 1.00 88.81 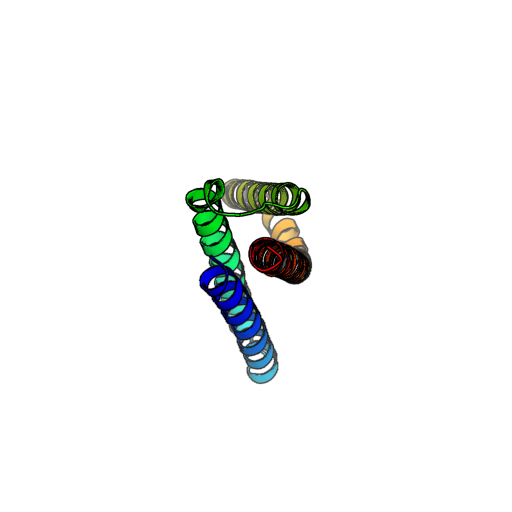102 PRO A CA 1
ATOM 834 C C . PRO A 1 102 ? 4.062 -4.568 -1.267 1.00 88.81 102 PRO A C 1
ATOM 836 O O . PRO A 1 102 ? 3.141 -4.537 -0.448 1.00 88.81 102 PRO A O 1
ATOM 839 N N . PRO A 1 103 ? 4.666 -5.734 -1.590 1.00 86.81 103 PRO A N 1
ATOM 840 C CA . PRO A 1 103 ? 4.338 -6.993 -0.915 1.00 86.81 103 PRO A CA 1
ATOM 841 C C . PRO A 1 103 ? 4.528 -6.931 0.608 1.00 86.81 103 PRO A C 1
ATOM 843 O O . PRO A 1 103 ? 3.650 -7.353 1.362 1.00 86.81 103 PRO A O 1
ATOM 846 N N . LEU A 1 104 ? 5.636 -6.346 1.078 1.00 91.12 104 LEU A N 1
ATOM 847 C CA . LEU A 1 104 ? 5.897 -6.176 2.512 1.00 91.12 104 LEU A CA 1
ATOM 848 C C . LEU A 1 104 ? 4.870 -5.242 3.166 1.00 91.12 104 LEU A C 1
ATOM 850 O O . LEU A 1 104 ? 4.341 -5.540 4.240 1.00 91.12 104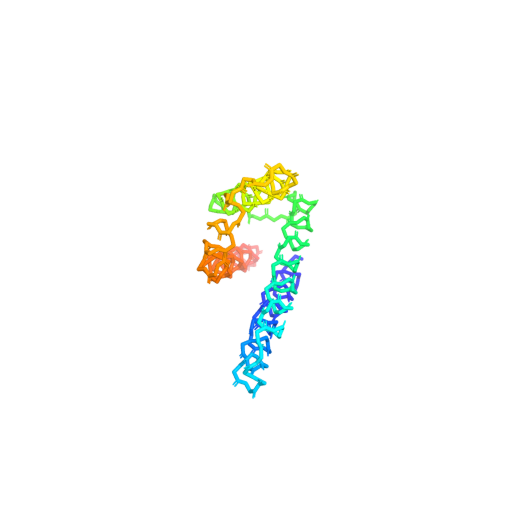 LEU A O 1
ATOM 854 N N . LEU A 1 105 ? 4.533 -4.138 2.496 1.00 90.69 105 LEU A N 1
ATOM 855 C CA . LEU A 1 105 ? 3.506 -3.205 2.952 1.00 90.69 105 LEU A CA 1
ATOM 856 C C . LEU A 1 105 ? 2.114 -3.832 2.970 1.00 90.69 105 LEU A C 1
ATOM 858 O O . LEU A 1 105 ? 1.345 -3.535 3.879 1.00 90.69 105 LEU A O 1
ATOM 862 N N . ALA A 1 106 ? 1.801 -4.728 2.036 1.00 88.25 106 ALA A N 1
ATOM 863 C CA . ALA A 1 106 ? 0.540 -5.459 2.023 1.00 88.25 106 ALA A CA 1
ATOM 864 C C . ALA A 1 106 ? 0.379 -6.330 3.277 1.00 88.25 106 ALA A C 1
ATOM 866 O O . ALA A 1 106 ? -0.668 -6.296 3.929 1.00 88.25 106 ALA A O 1
ATOM 867 N N . ILE A 1 107 ? 1.432 -7.063 3.653 1.00 89.88 107 ILE A N 1
ATOM 868 C CA . ILE A 1 107 ? 1.457 -7.876 4.877 1.00 89.88 107 ILE A CA 1
ATOM 869 C C . ILE A 1 107 ? 1.322 -6.974 6.109 1.00 89.88 107 ILE A C 1
ATOM 871 O O . ILE A 1 107 ? 0.499 -7.236 6.992 1.00 89.88 107 ILE A O 1
ATOM 875 N N . PHE A 1 108 ? 2.086 -5.879 6.155 1.00 92.06 108 PHE A N 1
ATOM 876 C CA . PHE A 1 108 ? 2.025 -4.925 7.260 1.00 92.06 108 PHE A CA 1
ATOM 877 C C . PHE A 1 108 ? 0.632 -4.295 7.404 1.00 92.06 108 PHE A C 1
ATOM 879 O O . PHE A 1 108 ? 0.096 -4.215 8.512 1.00 92.06 108 PHE A O 1
ATOM 886 N N . TYR A 1 109 ? 0.003 -3.921 6.290 1.00 89.12 109 TYR A N 1
ATOM 887 C CA . TYR A 1 109 ? -1.358 -3.399 6.268 1.00 89.12 109 TYR A CA 1
ATOM 888 C C . TYR A 1 109 ? -2.372 -4.409 6.802 1.00 89.12 109 TYR A C 1
ATOM 890 O O . TYR A 1 109 ? -3.200 -4.077 7.654 1.00 89.12 109 TYR A O 1
ATOM 898 N N . HIS A 1 110 ? -2.275 -5.661 6.353 1.00 89.25 110 HIS A N 1
ATOM 899 C CA . HIS A 1 110 ? -3.154 -6.734 6.799 1.00 89.25 110 HIS A CA 1
ATOM 900 C C . HIS A 1 110 ? -3.046 -6.952 8.315 1.00 89.25 110 HIS A C 1
ATOM 902 O O . HIS A 1 110 ? -4.061 -7.042 9.010 1.00 89.25 110 HIS A O 1
ATOM 908 N N . PHE A 1 111 ? -1.823 -6.945 8.855 1.00 91.06 111 PHE A N 1
ATOM 909 C CA . PHE A 1 111 ? -1.586 -7.032 10.295 1.00 91.06 111 PHE A CA 1
ATOM 910 C C . PHE A 1 111 ? -2.214 -5.862 11.068 1.00 91.06 111 PHE A C 1
ATOM 912 O O . PHE A 1 111 ? -2.853 -6.077 12.103 1.00 91.06 111 PHE A O 1
ATOM 919 N N . ILE A 1 112 ? -2.078 -4.630 10.564 1.00 90.06 112 ILE A N 1
ATOM 920 C CA . ILE A 1 112 ? -2.703 -3.441 11.164 1.00 90.06 112 ILE A CA 1
ATOM 921 C C . ILE A 1 112 ? -4.223 -3.605 11.208 1.00 90.06 112 ILE A C 1
ATOM 923 O O . ILE A 1 112 ? -4.828 -3.445 12.272 1.00 90.06 112 ILE A O 1
ATOM 927 N N . CYS A 1 113 ? -4.844 -3.963 10.082 1.00 87.12 113 CYS A N 1
ATOM 928 C C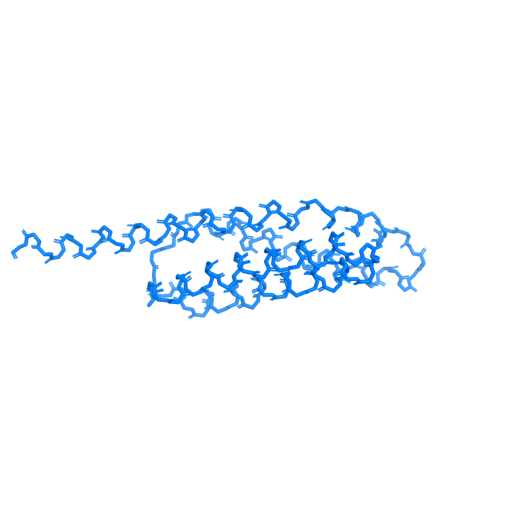A . CYS A 1 113 ? -6.289 -4.156 10.002 1.00 87.12 113 CYS A CA 1
ATOM 929 C C . CYS A 1 113 ? -6.777 -5.261 10.945 1.00 87.12 113 CYS A C 1
ATOM 931 O O . CYS A 1 113 ? -7.773 -5.060 11.646 1.00 87.12 113 CYS A O 1
ATOM 933 N N . TYR A 1 114 ? 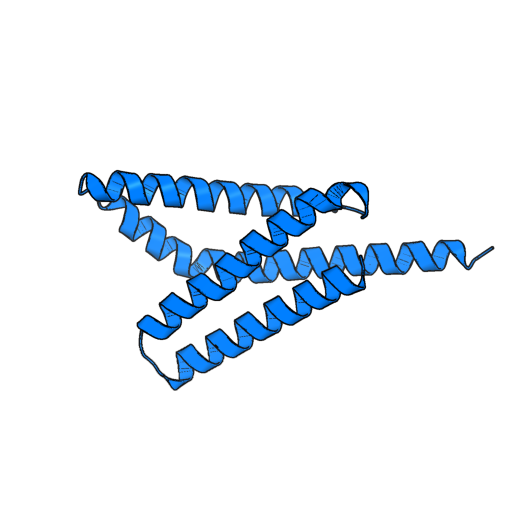-6.044 -6.373 11.044 1.00 88.75 114 TYR A N 1
ATOM 934 C CA . TYR A 1 114 ? -6.351 -7.462 11.969 1.00 88.75 114 TYR A CA 1
ATOM 935 C C . TYR A 1 114 ? -6.304 -7.011 13.436 1.00 88.75 114 TYR A C 1
ATOM 937 O O . TYR A 1 114 ? -7.252 -7.234 14.194 1.00 88.75 114 TYR A O 1
ATOM 945 N N . LYS A 1 115 ? -5.237 -6.315 13.846 1.00 89.81 115 LYS A N 1
ATOM 946 C CA . LYS A 1 115 ? -5.103 -5.789 15.215 1.00 89.81 115 LYS A CA 1
ATOM 947 C C . LYS A 1 115 ? -6.203 -4.790 15.553 1.00 89.81 115 LYS A C 1
ATOM 949 O O . LYS A 1 115 ? -6.794 -4.860 16.630 1.00 89.81 115 LYS A O 1
ATOM 954 N N . GLU A 1 116 ? -6.521 -3.883 14.635 1.00 87.50 116 GLU A N 1
ATOM 955 C CA . GLU A 1 116 ? -7.603 -2.923 14.839 1.00 87.50 116 GLU A CA 1
ATOM 956 C C . GLU A 1 116 ? -8.978 -3.604 14.899 1.00 87.50 116 GLU A C 1
ATOM 958 O O . GLU A 1 116 ? -9.831 -3.191 15.686 1.00 87.50 116 GLU A O 1
ATOM 963 N N . TYR A 1 117 ? -9.201 -4.661 14.114 1.00 86.94 117 TYR A N 1
ATOM 964 C CA . TYR A 1 117 ? -10.414 -5.475 14.190 1.00 86.94 117 TYR A CA 1
ATOM 965 C C . TYR A 1 117 ? -10.556 -6.151 15.561 1.00 86.94 117 TYR A C 1
ATOM 967 O O . TYR A 1 117 ? -11.618 -6.058 16.181 1.00 86.94 117 TYR A O 1
ATOM 975 N N . GLN A 1 118 ? -9.481 -6.752 16.083 1.00 87.25 118 GLN A N 1
ATOM 976 C CA . GLN A 1 118 ? -9.474 -7.361 17.418 1.00 87.25 118 GLN A CA 1
ATOM 977 C C . GLN A 1 118 ? -9.771 -6.344 18.529 1.00 87.25 118 GLN A C 1
ATOM 979 O O . GLN A 1 118 ? -10.538 -6.642 19.445 1.00 87.25 118 GLN A O 1
ATOM 984 N N . LEU A 1 119 ? -9.203 -5.136 18.454 1.00 86.62 119 LEU A N 1
ATOM 985 C CA . LEU A 1 119 ? -9.472 -4.071 19.428 1.00 86.62 119 LEU A CA 1
ATOM 986 C C . LEU A 1 119 ? -10.940 -3.631 19.406 1.00 86.62 119 LEU A C 1
ATOM 988 O O . LEU A 1 119 ? -11.550 -3.452 20.461 1.00 86.62 119 LEU A O 1
ATOM 992 N N . LEU A 1 120 ? -11.530 -3.510 18.214 1.00 84.31 120 LEU A N 1
ATOM 993 C CA . LEU A 1 120 ? -12.957 -3.214 18.067 1.00 84.31 120 LEU A CA 1
ATOM 994 C C . LEU A 1 120 ? -13.836 -4.352 18.605 1.00 84.31 120 LEU A C 1
ATOM 996 O O . LEU A 1 120 ? -14.869 -4.086 19.213 1.00 84.31 120 LEU A O 1
ATOM 1000 N N . ALA A 1 121 ? -13.440 -5.612 18.406 1.00 82.69 121 ALA A N 1
ATOM 1001 C CA . ALA A 1 121 ? -14.149 -6.767 18.954 1.00 82.69 121 ALA A CA 1
ATOM 1002 C C . ALA A 1 121 ? -14.137 -6.781 20.486 1.00 82.69 121 ALA A C 1
ATOM 1004 O O . ALA A 1 121 ? -15.190 -6.926 21.099 1.00 82.69 121 ALA A O 1
ATOM 1005 N N . LYS A 1 122 ? -12.975 -6.537 21.100 1.00 83.88 122 LYS A N 1
ATOM 1006 C CA . LYS A 1 122 ? -12.840 -6.482 22.561 1.00 83.88 122 LYS A CA 1
ATOM 1007 C C . LYS A 1 122 ? -13.658 -5.354 23.190 1.00 83.88 122 LYS A C 1
ATOM 1009 O O . LYS A 1 122 ? -14.266 -5.571 24.230 1.00 83.88 122 LYS A O 1
ATOM 1014 N N . LYS A 1 123 ? -13.710 -4.171 22.567 1.00 80.38 123 LYS A N 1
ATOM 1015 C CA . LYS A 1 123 ? -14.460 -3.029 23.115 1.00 80.38 123 LYS A CA 1
ATOM 1016 C C . LYS A 1 123 ? -15.968 -3.290 23.204 1.00 80.38 123 LYS A C 1
ATOM 1018 O O . LYS A 1 123 ? -16.583 -2.893 24.184 1.00 80.38 123 LYS A O 1
ATOM 1023 N N . GLU A 1 124 ? -16.556 -3.969 22.222 1.00 76.44 124 GLU A N 1
ATOM 1024 C CA . GLU A 1 124 ? -17.989 -4.311 22.259 1.00 76.44 124 GLU A CA 1
ATOM 1025 C C . GLU A 1 124 ? -18.329 -5.284 23.396 1.00 76.44 124 GLU A C 1
ATOM 1027 O O . GLU A 1 124 ? -19.367 -5.134 24.030 1.00 76.44 124 GLU A O 1
ATOM 1032 N N . LEU A 1 125 ? -17.429 -6.217 23.720 1.00 77.25 125 LEU A N 1
ATOM 1033 C CA . LEU A 1 125 ? -17.630 -7.167 24.820 1.00 77.25 125 LEU A CA 1
ATOM 1034 C C . LEU A 1 125 ? -17.587 -6.502 26.204 1.00 77.25 125 LEU A C 1
ATOM 1036 O O . LEU A 1 125 ? -18.229 -6.984 27.129 1.00 77.25 125 LEU A O 1
ATOM 1040 N N . ILE A 1 126 ? -16.867 -5.385 26.354 1.00 75.12 126 ILE A N 1
ATOM 1041 C CA . ILE A 1 126 ? -16.814 -4.638 27.622 1.00 75.12 126 ILE A CA 1
ATOM 1042 C C . ILE A 1 126 ? -18.171 -3.991 27.931 1.00 75.12 126 ILE A C 1
ATOM 1044 O O . ILE A 1 126 ? -18.567 -3.939 29.090 1.00 75.12 126 ILE A O 1
ATOM 1048 N N . HIS A 1 127 ? -18.915 -3.557 26.909 1.00 67.44 127 HIS A N 1
ATOM 1049 C CA . HIS A 1 127 ? -20.257 -2.993 27.088 1.00 67.44 127 HIS A CA 1
ATOM 1050 C C . HIS A 1 127 ? -21.322 -4.039 27.462 1.00 67.44 127 HIS A C 1
ATOM 1052 O O . HIS A 1 127 ? -22.389 -3.653 27.919 1.00 67.44 127 HIS A O 1
ATOM 1058 N N . LEU A 1 128 ? -21.038 -5.336 27.291 1.00 64.38 128 LEU A N 1
ATOM 1059 C CA . LEU A 1 128 ? -21.938 -6.444 27.643 1.00 64.38 128 LEU A CA 1
ATOM 1060 C C . LEU A 1 128 ? -21.676 -7.019 29.046 1.00 64.38 128 LEU A C 1
ATOM 1062 O O . LEU A 1 128 ? -22.358 -7.954 29.451 1.00 64.38 128 LEU A O 1
ATOM 1066 N N . LYS A 1 129 ? -20.672 -6.509 29.775 1.00 55.66 129 LYS A N 1
ATOM 1067 C CA . LYS A 1 129 ? -20.323 -6.969 31.132 1.00 55.66 129 LYS A CA 1
ATOM 1068 C C . LYS A 1 129 ? -21.018 -6.159 32.245 1.00 55.66 129 LYS A C 1
ATOM 1070 O O . LYS A 1 129 ? -20.621 -6.274 33.400 1.00 55.66 129 LYS A O 1
ATOM 1075 N N . ASN A 1 130 ? -22.019 -5.350 31.897 1.00 47.59 130 ASN A N 1
ATOM 1076 C CA . ASN A 1 130 ? -22.863 -4.622 32.846 1.00 47.59 130 ASN A CA 1
ATOM 1077 C C . ASN A 1 130 ? -24.276 -5.191 32.833 1.00 47.59 130 ASN A C 1
ATOM 1079 O O . ASN A 1 130 ? -24.806 -5.357 31.711 1.00 47.59 130 ASN A O 1
#

Foldseek 3Di:
DLVLLVVLLVVLVVLQVVLVVCCVVVVDVVSVVVSLCVNLVSVVVSLVVCVVCVVPFDADPVNVVLSVVNVVLVVVQVVLVVCVVVVDCVNVVSVVVSVPVSVVSSVSSSVRSVVRSVVVVVVVVVVVPD

Radius of gyration: 17.48 Å; chains: 1; bounding box: 41×34×52 Å

pLDDT: mean 86.43, std 7.34, range [47.59, 94.12]